Protein AF-A0A3D1XRJ5-F1 (afdb_monomer_lite)

Structure (mmCIF, N/CA/C/O backbone):
data_AF-A0A3D1XRJ5-F1
#
_entry.id   AF-A0A3D1XRJ5-F1
#
loop_
_atom_site.group_PDB
_atom_site.id
_atom_site.type_symbol
_atom_site.label_atom_id
_atom_site.label_alt_id
_atom_site.label_comp_id
_atom_site.label_asym_id
_atom_site.label_entity_id
_atom_site.label_seq_id
_atom_site.pdbx_PDB_ins_code
_atom_site.Cartn_x
_atom_site.Cartn_y
_atom_site.Cartn_z
_atom_site.occupancy
_atom_site.B_iso_or_equiv
_atom_site.auth_seq_id
_atom_site.auth_comp_id
_atom_site.auth_asym_id
_atom_site.auth_atom_id
_atom_site.pdbx_PDB_model_num
ATOM 1 N N . ILE A 1 1 ? -12.625 5.745 -1.691 1.00 48.50 1 ILE A N 1
ATOM 2 C CA . ILE A 1 1 ? -13.135 6.418 -2.907 1.00 48.50 1 ILE A CA 1
ATOM 3 C C . ILE A 1 1 ? -14.485 7.120 -2.693 1.00 48.50 1 ILE A C 1
ATOM 5 O O . ILE A 1 1 ? -14.720 8.085 -3.391 1.00 48.50 1 ILE A O 1
ATOM 9 N N . PHE A 1 2 ? -15.316 6.745 -1.701 1.00 56.88 2 PHE A N 1
ATOM 10 C CA . PHE A 1 2 ? -16.612 7.420 -1.436 1.00 56.88 2 PHE A CA 1
ATOM 11 C C . PHE A 1 2 ? -16.742 8.108 -0.059 1.00 56.88 2 PHE A C 1
ATOM 13 O O . PHE A 1 2 ? -17.787 8.660 0.258 1.00 56.88 2 PHE A O 1
ATOM 20 N N . GLY A 1 3 ? -15.708 8.070 0.791 1.00 59.66 3 GLY A N 1
ATOM 21 C CA . GLY A 1 3 ? -15.793 8.588 2.167 1.00 59.66 3 GLY A CA 1
ATOM 22 C C . GLY A 1 3 ? -15.942 10.111 2.266 1.00 59.66 3 GLY A C 1
ATOM 23 O O . GLY A 1 3 ? -16.559 10.592 3.207 1.00 59.66 3 GLY A O 1
ATOM 24 N N . GLU A 1 4 ? -15.413 10.854 1.291 1.00 63.31 4 GLU A N 1
ATOM 25 C CA . GLU A 1 4 ? -15.450 12.326 1.256 1.00 63.31 4 GLU A CA 1
ATOM 26 C C . GLU A 1 4 ? -16.824 12.884 0.852 1.00 63.31 4 GLU A C 1
ATOM 28 O O . GLU A 1 4 ? -17.117 14.041 1.126 1.00 63.31 4 GLU A O 1
ATOM 33 N N . SER A 1 5 ? -17.689 12.062 0.247 1.00 74.94 5 SER A N 1
ATOM 34 C CA . SER A 1 5 ? -19.046 12.458 -0.160 1.00 74.94 5 SER A CA 1
ATOM 35 C C . SER A 1 5 ? -20.052 12.467 0.997 1.00 74.94 5 SER A C 1
ATOM 37 O O . SER A 1 5 ? -21.174 12.938 0.834 1.00 74.94 5 SER A O 1
ATOM 39 N N . PHE A 1 6 ? -19.675 11.941 2.163 1.00 72.00 6 PHE A N 1
ATOM 40 C CA . PHE A 1 6 ? -20.502 11.959 3.363 1.00 72.00 6 PHE A CA 1
ATOM 41 C C . PHE A 1 6 ? -20.162 13.174 4.227 1.00 72.00 6 PHE A C 1
ATOM 43 O O . PHE A 1 6 ? -18.995 13.413 4.536 1.00 72.00 6 PHE A O 1
ATOM 50 N N . PHE A 1 7 ? -21.185 13.898 4.685 1.00 69.94 7 PHE A N 1
ATOM 51 C CA . PHE A 1 7 ? -21.024 14.993 5.636 1.00 69.94 7 PHE A CA 1
ATOM 52 C C . PHE A 1 7 ? -21.817 14.717 6.921 1.00 69.94 7 PHE A C 1
ATOM 54 O O . PHE A 1 7 ? -23.045 14.614 6.861 1.00 69.94 7 PHE A O 1
ATOM 61 N N . PRO A 1 8 ? -21.161 14.622 8.090 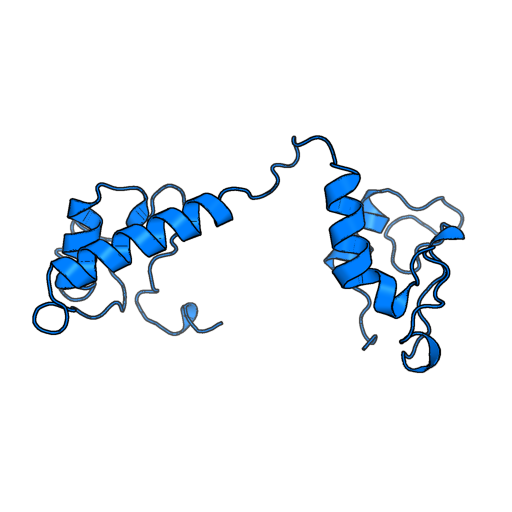1.00 75.25 8 PRO A N 1
ATOM 62 C CA . PRO A 1 8 ? -19.709 14.571 8.297 1.00 75.25 8 PRO A CA 1
ATOM 63 C C . PRO A 1 8 ? -19.091 13.229 7.861 1.00 75.25 8 PRO A C 1
ATOM 65 O O . PRO A 1 8 ? -19.763 12.196 7.837 1.00 75.25 8 PRO A O 1
ATOM 68 N N . ALA A 1 9 ? -17.802 13.241 7.513 1.00 76.38 9 ALA A N 1
ATOM 69 C CA . ALA A 1 9 ? -17.120 12.077 6.951 1.00 76.38 9 ALA A CA 1
ATOM 70 C C . ALA A 1 9 ? -17.117 10.862 7.910 1.00 76.38 9 ALA A C 1
ATOM 72 O O . ALA A 1 9 ? -17.162 11.023 9.135 1.00 76.38 9 ALA A O 1
ATOM 73 N N . PRO A 1 10 ? -17.035 9.622 7.392 1.00 80.19 10 PRO A N 1
ATOM 74 C CA . PRO A 1 10 ? -16.902 8.433 8.221 1.00 80.19 10 PRO A CA 1
ATOM 75 C C . PRO A 1 10 ? -15.584 8.446 9.003 1.00 80.19 10 PRO A C 1
ATOM 77 O O . PRO A 1 10 ? -14.577 9.005 8.565 1.00 80.19 10 PRO A O 1
ATOM 80 N N . ALA A 1 11 ? -15.569 7.776 10.155 1.00 78.31 11 ALA A N 1
ATOM 81 C CA . ALA A 1 11 ? -14.372 7.684 10.981 1.00 78.31 11 ALA A CA 1
ATOM 82 C C . ALA A 1 11 ? -13.228 6.959 10.248 1.00 78.31 11 ALA A C 1
ATOM 84 O O . ALA A 1 11 ? -13.410 5.886 9.673 1.00 78.31 11 ALA A O 1
ATOM 85 N N . ASN A 1 12 ? -12.018 7.518 10.326 1.00 79.44 12 ASN A N 1
ATOM 86 C CA . ASN A 1 12 ? -10.818 6.874 9.805 1.00 79.44 12 ASN A CA 1
ATOM 87 C C . ASN A 1 12 ? -10.181 5.979 10.879 1.00 79.44 12 ASN A C 1
ATOM 89 O O . ASN A 1 12 ? -9.585 6.470 11.838 1.00 79.44 12 ASN A O 1
ATOM 93 N N . PHE A 1 13 ? -10.289 4.659 10.723 1.00 78.12 13 PHE A N 1
ATOM 94 C CA . PHE A 1 13 ? -9.810 3.673 11.701 1.00 78.12 13 PHE A CA 1
ATOM 95 C C . PHE A 1 13 ? -8.288 3.479 11.755 1.00 78.12 13 PHE A C 1
ATOM 97 O O . PHE A 1 13 ? -7.790 2.824 12.668 1.00 78.12 13 PHE A O 1
ATOM 104 N N . THR A 1 14 ? -7.526 4.052 10.818 1.00 74.44 14 THR A N 1
ATOM 105 C CA . THR A 1 14 ? -6.056 3.958 10.835 1.00 74.44 14 THR A CA 1
ATOM 106 C C . THR A 1 14 ? -5.397 5.064 11.661 1.00 74.44 14 THR A C 1
ATOM 108 O O . THR A 1 14 ? -4.221 4.955 12.010 1.00 74.44 14 THR A O 1
ATOM 111 N N . GLN A 1 15 ? -6.137 6.117 12.018 1.00 71.62 15 GLN A N 1
ATOM 112 C CA . GLN A 1 15 ? -5.620 7.211 12.838 1.00 71.62 15 GLN A CA 1
ATOM 113 C C . GLN A 1 15 ? -5.451 6.791 14.307 1.00 71.62 15 GLN A C 1
ATOM 115 O O . GLN A 1 15 ? -6.286 6.080 14.867 1.00 71.62 15 GLN A O 1
ATOM 120 N N . LYS A 1 16 ? -4.387 7.283 14.962 1.00 66.62 16 LYS A N 1
ATOM 121 C CA . LYS A 1 16 ? -4.038 6.940 16.359 1.00 66.62 16 LYS A CA 1
ATOM 122 C C . LYS A 1 16 ? -5.140 7.242 17.382 1.00 66.62 16 LYS A C 1
ATOM 124 O O . LYS A 1 16 ? -5.172 6.572 18.404 1.00 66.62 16 LYS A O 1
ATOM 129 N N . ASN A 1 17 ? -6.015 8.209 17.097 1.00 67.62 17 ASN A N 1
ATOM 130 C CA . ASN A 1 17 ? -7.086 8.663 17.993 1.00 67.62 17 ASN A CA 1
ATOM 131 C C . ASN A 1 17 ? -8.491 8.226 17.542 1.00 67.62 17 ASN A C 1
ATOM 133 O O . ASN A 1 17 ? -9.476 8.806 17.989 1.00 67.62 17 ASN A O 1
ATOM 137 N N . SER A 1 18 ? -8.596 7.252 16.637 1.00 74.50 18 SER A N 1
ATOM 138 C CA . SER A 1 18 ? -9.880 6.804 16.091 1.00 74.50 18 SER A CA 1
ATOM 139 C C . SER A 1 18 ? -10.788 6.117 17.126 1.00 74.50 18 SER A C 1
ATOM 141 O O . SER A 1 18 ? -10.341 5.714 18.194 1.00 74.50 18 SER A O 1
ATOM 143 N N . VAL A 1 19 ? -12.070 5.911 16.804 1.00 71.56 19 VAL A N 1
ATOM 144 C CA . VAL A 1 19 ? -13.044 5.213 17.678 1.00 71.56 19 VAL A CA 1
ATOM 145 C C . VAL A 1 1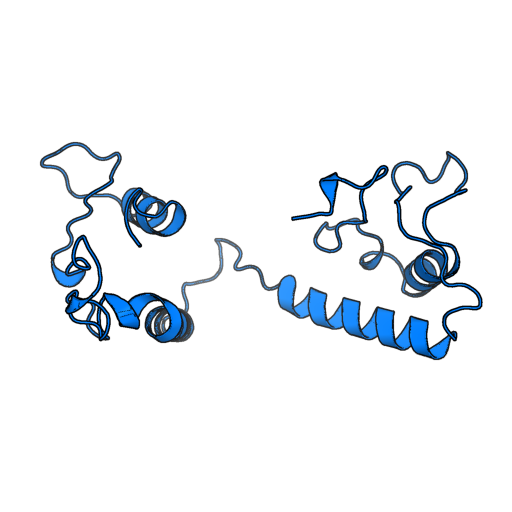9 ? -12.536 3.848 18.162 1.00 71.56 19 VAL A C 1
ATOM 147 O O . VAL A 1 19 ? -12.663 3.518 19.336 1.00 71.56 19 VAL A O 1
ATOM 150 N N . VAL A 1 20 ? -11.863 3.114 17.280 1.00 73.94 20 VAL A N 1
ATOM 151 C CA . VAL A 1 20 ? -11.244 1.802 17.535 1.00 73.94 20 VAL A CA 1
ATOM 152 C C . VAL A 1 20 ? -10.004 1.856 18.435 1.00 73.94 20 VAL A C 1
ATOM 154 O O . VAL A 1 20 ? -9.526 0.821 18.882 1.00 73.94 20 VAL A O 1
ATOM 157 N N . SER A 1 21 ? -9.446 3.044 18.693 1.00 71.50 21 SER A N 1
ATOM 158 C CA . SER A 1 21 ? -8.342 3.241 19.640 1.00 71.50 21 SER A CA 1
ATOM 159 C C . SER A 1 21 ? -8.828 3.602 21.049 1.00 71.50 21 SER A C 1
ATOM 161 O O . SER A 1 21 ? -8.008 3.878 21.924 1.00 71.50 21 SER A O 1
ATOM 163 N N . LYS A 1 22 ? -10.149 3.674 21.257 1.00 78.88 22 LYS A N 1
ATOM 164 C CA . LYS A 1 22 ? -10.790 3.858 22.565 1.00 78.88 22 LYS A CA 1
ATOM 165 C C . LYS A 1 22 ? -11.114 2.490 23.175 1.00 78.88 22 LYS A C 1
ATOM 167 O O . LYS A 1 22 ? -10.567 1.469 22.770 1.00 78.88 22 LYS A O 1
ATOM 172 N N . THR A 1 23 ? -11.995 2.459 24.170 1.00 83.38 23 THR A N 1
ATOM 173 C CA . THR A 1 23 ? -12.436 1.203 24.779 1.00 83.38 23 THR A CA 1
ATOM 174 C C . THR A 1 23 ? -13.393 0.438 23.852 1.00 83.38 23 THR A C 1
ATOM 176 O O . THR A 1 23 ? -14.114 1.055 23.056 1.00 83.38 23 THR A O 1
ATOM 179 N N . PRO A 1 24 ? -13.470 -0.900 23.970 1.00 84.00 24 PRO A N 1
ATOM 180 C CA . PRO A 1 24 ? -14.443 -1.696 23.222 1.00 84.00 24 PRO A CA 1
ATOM 181 C C . PRO A 1 24 ? -15.892 -1.251 23.487 1.00 84.00 24 PRO A C 1
ATOM 183 O O . PRO A 1 24 ? -16.681 -1.146 22.553 1.00 84.00 24 PRO A O 1
ATOM 186 N N . ALA A 1 25 ? -16.207 -0.864 24.728 1.00 83.94 25 ALA A N 1
ATOM 187 C CA . ALA A 1 25 ? -17.510 -0.309 25.103 1.00 83.94 25 ALA A CA 1
ATOM 188 C C . ALA A 1 25 ? -17.844 0.998 24.362 1.00 83.94 25 ALA A C 1
ATOM 190 O O . ALA A 1 25 ? -18.980 1.203 23.940 1.00 83.94 25 ALA A O 1
ATOM 191 N N . TYR A 1 26 ? -16.854 1.871 24.140 1.00 84.56 26 TYR A N 1
ATOM 192 C CA . TYR A 1 26 ? -17.062 3.076 23.339 1.00 84.56 26 TYR A CA 1
ATOM 193 C C . TYR A 1 26 ? -17.355 2.726 21.876 1.00 84.56 26 TYR A C 1
ATOM 195 O O . TYR A 1 26 ? -18.272 3.289 21.286 1.00 84.56 26 TYR A O 1
ATOM 203 N N . SER A 1 27 ? -16.629 1.765 21.298 1.00 87.62 27 SER A N 1
ATOM 204 C CA . SER A 1 27 ? -16.881 1.303 19.924 1.00 87.62 27 SER A CA 1
ATOM 205 C C . SER A 1 27 ? -18.277 0.693 19.772 1.00 87.62 27 SER A C 1
ATOM 207 O O . SER A 1 27 ? -18.980 1.015 18.817 1.00 87.62 27 SER A O 1
ATOM 209 N N . PHE A 1 28 ? -18.702 -0.110 20.749 1.00 90.38 28 PHE A N 1
ATOM 210 C CA . PHE A 1 28 ? -20.053 -0.663 20.833 1.00 90.38 28 PHE A CA 1
ATOM 211 C C . PHE A 1 28 ? -21.109 0.440 20.842 1.00 90.38 28 PHE A C 1
ATOM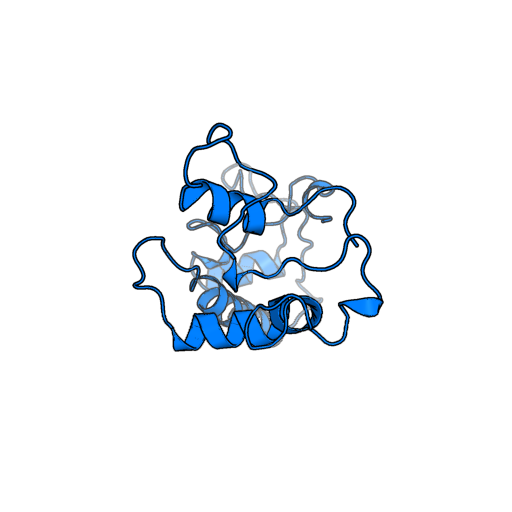 213 O O . PHE A 1 28 ? -21.975 0.476 19.970 1.00 90.38 28 PHE A O 1
ATOM 220 N N . TRP A 1 29 ? -20.972 1.405 21.755 1.00 87.56 29 TRP A N 1
ATOM 221 C CA . TRP A 1 29 ? -21.879 2.546 21.841 1.00 87.56 29 TRP A CA 1
ATOM 222 C C . TRP A 1 29 ? -21.946 3.350 20.531 1.00 87.56 29 TRP A C 1
ATOM 224 O O . TRP A 1 29 ? -23.028 3.754 20.101 1.00 87.56 29 TRP A O 1
ATOM 234 N N . ARG A 1 30 ? -20.806 3.551 19.852 1.00 86.31 30 ARG A N 1
ATOM 235 C CA . ARG A 1 30 ? -20.770 4.238 18.550 1.00 86.31 30 ARG A CA 1
ATOM 236 C C . ARG A 1 30 ? -21.504 3.466 17.457 1.00 86.31 30 ARG A C 1
ATOM 238 O O . ARG A 1 30 ? -22.149 4.106 16.633 1.00 86.31 30 ARG A O 1
ATOM 245 N N . ILE A 1 31 ? -21.426 2.135 17.440 1.00 89.81 31 ILE A N 1
ATOM 246 C CA . ILE A 1 31 ? -22.129 1.312 16.447 1.00 89.81 31 ILE A CA 1
ATOM 247 C C . ILE A 1 31 ? -23.640 1.381 16.667 1.00 89.81 31 ILE A C 1
ATOM 249 O O . ILE A 1 31 ? -24.378 1.674 15.731 1.00 89.81 31 ILE A O 1
ATOM 253 N N . ILE A 1 32 ? -24.107 1.194 17.900 1.00 90.25 32 ILE A N 1
ATOM 254 C CA . ILE A 1 32 ? -25.549 1.174 18.169 1.00 90.25 32 ILE A CA 1
ATOM 255 C C . ILE A 1 32 ? -26.186 2.559 17.981 1.00 90.25 32 ILE A C 1
ATOM 257 O O . ILE A 1 32 ? -27.244 2.655 17.368 1.00 90.25 32 ILE A O 1
ATOM 261 N N . LYS A 1 33 ? -25.536 3.646 18.427 1.00 87.19 33 LYS A N 1
ATOM 262 C CA . LYS A 1 33 ? -26.115 5.002 18.360 1.00 87.19 33 LYS A CA 1
ATOM 263 C C . LYS A 1 33 ? -25.816 5.753 17.062 1.00 87.19 33 LYS A C 1
ATOM 265 O O . LYS A 1 33 ? -26.496 6.732 16.770 1.00 87.19 33 LYS A O 1
ATOM 270 N N . GLY A 1 34 ? -24.825 5.327 16.280 1.00 86.56 34 GLY A N 1
ATOM 271 C CA . GLY A 1 34 ? -24.411 6.045 15.074 1.00 86.56 34 GLY A CA 1
ATOM 272 C C . GLY A 1 34 ? -23.842 7.440 15.366 1.00 86.56 34 GLY A C 1
ATOM 273 O O . GLY A 1 34 ? -23.475 7.771 16.494 1.00 86.56 34 GLY A O 1
ATOM 274 N N . GLY A 1 35 ? -23.707 8.274 14.334 1.00 76.00 35 GLY A N 1
ATOM 275 C CA . GLY A 1 35 ? -23.074 9.596 14.404 1.00 76.00 35 GLY A CA 1
ATOM 276 C C . GLY A 1 35 ? -24.015 10.802 14.423 1.00 76.00 35 GLY A C 1
ATOM 277 O O . GLY A 1 35 ? -23.556 11.897 14.746 1.00 76.00 35 GLY A O 1
ATOM 278 N N . LYS A 1 36 ? -25.307 10.630 14.115 1.00 68.00 36 LYS A N 1
ATOM 279 C CA . LYS A 1 36 ? -26.301 11.716 14.087 1.00 68.00 36 LYS A CA 1
ATOM 280 C C . LYS A 1 36 ? -26.883 11.953 15.489 1.00 68.00 36 LYS A C 1
ATOM 282 O O . LYS A 1 36 ? -27.350 11.013 16.117 1.00 68.00 36 LYS A O 1
ATOM 287 N N . GLY A 1 37 ? -26.890 13.206 15.957 1.00 62.25 37 GLY A N 1
ATOM 288 C CA . GLY A 1 37 ? -27.525 13.591 17.231 1.00 62.25 37 GLY A CA 1
ATOM 289 C C . GLY A 1 37 ? -26.630 13.520 18.474 1.00 62.25 37 GLY A C 1
ATOM 290 O O . GLY A 1 37 ? -27.139 13.557 19.592 1.00 62.25 37 GLY A O 1
ATOM 291 N N . LEU A 1 38 ? -25.306 13.430 18.313 1.00 62.72 38 LEU A N 1
ATOM 292 C CA . LEU A 1 38 ? -24.399 13.561 19.453 1.00 62.72 38 LEU A CA 1
ATOM 293 C C . LEU A 1 38 ? -24.373 15.003 19.986 1.00 62.72 38 LEU A C 1
ATOM 295 O O . LEU A 1 38 ? -24.339 15.939 19.185 1.00 62.72 38 LEU A O 1
ATOM 299 N N . PRO A 1 39 ? -24.312 15.195 21.318 1.00 64.81 39 PRO A N 1
ATOM 300 C CA . PRO A 1 39 ? -24.071 16.506 21.910 1.00 64.81 39 PRO A CA 1
ATOM 301 C C . PRO A 1 39 ? -22.807 17.171 21.350 1.00 64.81 39 PRO A C 1
ATOM 303 O O . PRO A 1 39 ? -21.792 16.502 21.162 1.00 64.81 39 PRO A O 1
ATOM 306 N N . GLU A 1 40 ? -22.841 18.492 21.167 1.00 66.06 40 GLU A N 1
ATOM 307 C CA . GLU A 1 40 ? -21.751 19.288 20.575 1.00 66.06 40 GLU A CA 1
ATOM 308 C C . GLU A 1 40 ? -20.395 19.089 21.273 1.00 66.06 40 GLU A C 1
ATOM 310 O O . GLU A 1 40 ? -19.357 19.062 20.622 1.00 66.06 40 GLU A O 1
ATOM 315 N N . LYS A 1 41 ? -20.393 18.806 22.583 1.00 64.44 41 LYS A N 1
ATOM 316 C CA . LYS A 1 41 ? -19.184 18.450 23.354 1.00 64.44 41 LYS A CA 1
ATOM 317 C C . LYS A 1 41 ? -18.446 17.196 22.856 1.00 64.44 41 LYS A C 1
ATOM 319 O O . LYS A 1 41 ? -17.319 16.948 23.273 1.00 64.44 41 LYS A O 1
ATOM 324 N N . PHE A 1 42 ? -19.084 16.382 22.015 1.00 56.00 42 PHE A N 1
ATOM 325 C CA . PHE A 1 42 ? -18.484 15.221 21.357 1.00 56.00 42 PHE A CA 1
ATOM 326 C C . PHE A 1 42 ? -18.082 15.506 19.899 1.00 56.00 42 PHE A C 1
ATOM 328 O O . PHE A 1 42 ? -17.642 14.592 19.199 1.00 56.00 42 PHE A O 1
ATOM 335 N N . ALA A 1 43 ? -18.164 16.758 19.435 1.00 55.09 43 ALA A N 1
ATOM 336 C CA . ALA A 1 43 ? -17.439 17.211 18.254 1.00 55.09 43 ALA A CA 1
ATOM 337 C C . ALA A 1 43 ? -15.916 17.056 18.487 1.00 55.09 43 ALA A C 1
ATOM 339 O O . ALA A 1 43 ? -15.447 17.199 19.618 1.00 55.09 43 ALA A O 1
ATOM 340 N N . PRO A 1 44 ? -15.117 16.717 17.459 1.00 55.81 44 PRO A N 1
ATOM 341 C CA . PRO A 1 44 ? -15.465 16.634 16.039 1.00 55.81 44 PRO A CA 1
ATOM 342 C C . PRO A 1 44 ? -15.973 15.250 15.579 1.00 55.81 44 PRO A C 1
ATOM 344 O O . PRO A 1 44 ? -16.009 14.987 14.384 1.00 55.81 44 PRO A O 1
ATOM 347 N N . TRP A 1 45 ? -16.361 14.339 16.480 1.00 62.06 45 TRP A N 1
ATOM 348 C CA . TRP A 1 45 ? -16.608 12.923 16.146 1.00 62.06 45 TRP A CA 1
ATOM 349 C C . TRP A 1 45 ? -17.993 12.617 15.552 1.00 62.06 45 TRP A C 1
ATOM 351 O O . TRP A 1 45 ? -18.404 11.449 15.508 1.00 62.06 45 TRP A O 1
ATOM 361 N N . ASN A 1 46 ? -18.710 13.641 15.086 1.00 68.88 46 ASN A N 1
ATOM 362 C CA . ASN A 1 46 ? -19.913 13.447 14.286 1.00 68.88 46 ASN A CA 1
ATOM 363 C C . ASN A 1 46 ? -19.526 12.738 12.986 1.00 68.88 46 ASN A C 1
ATOM 365 O O . ASN A 1 46 ? -18.515 13.063 12.368 1.00 68.88 46 ASN A O 1
ATOM 369 N N . SER A 1 47 ? -20.326 11.762 12.566 1.00 74.12 47 SER A N 1
ATOM 370 C CA . SER A 1 47 ? -20.133 11.066 11.291 1.00 74.12 47 SER A CA 1
ATOM 371 C C . SER A 1 47 ? -21.479 10.766 10.639 1.00 74.12 47 SER A C 1
ATOM 373 O O . SER A 1 47 ? -22.507 10.715 11.315 1.00 74.12 47 SER A O 1
ATOM 375 N N . ALA A 1 48 ? -21.473 10.497 9.336 1.00 82.31 48 ALA A N 1
ATOM 376 C CA . ALA A 1 48 ? -22.633 9.982 8.609 1.00 82.31 48 ALA A CA 1
ATOM 377 C C . ALA A 1 48 ? -22.983 8.521 8.960 1.00 82.31 48 ALA A C 1
ATOM 379 O O . ALA A 1 48 ? -23.798 7.900 8.283 1.00 82.31 48 ALA A O 1
ATOM 380 N N . MET A 1 49 ? -22.354 7.944 9.989 1.00 87.25 49 MET A N 1
ATOM 381 C CA . MET A 1 49 ? -22.633 6.579 10.416 1.00 87.25 49 MET A CA 1
ATOM 382 C C . MET A 1 49 ? -24.079 6.481 10.930 1.00 87.25 49 MET A C 1
ATOM 384 O O . MET A 1 49 ? -24.431 7.218 11.856 1.00 87.25 49 MET A O 1
ATOM 388 N N . PRO A 1 50 ? -24.920 5.594 10.372 1.00 87.50 50 PRO A N 1
ATOM 389 C CA . PRO A 1 50 ? -26.266 5.381 10.887 1.00 87.50 50 PRO A CA 1
ATOM 390 C C . PRO A 1 50 ? -26.226 4.687 12.255 1.00 87.50 50 PRO A C 1
ATOM 392 O O . PRO A 1 50 ? -25.217 4.088 12.634 1.00 87.50 50 PRO A O 1
ATOM 395 N N . ALA A 1 51 ? -27.331 4.787 12.991 1.00 90.12 51 ALA A N 1
ATOM 396 C CA . ALA A 1 51 ? -27.559 3.990 14.189 1.00 90.12 51 ALA A CA 1
ATOM 397 C C . ALA A 1 51 ? -27.939 2.559 13.789 1.00 90.12 51 ALA A C 1
ATOM 399 O O . ALA A 1 51 ? -28.737 2.374 12.870 1.00 90.12 51 ALA A O 1
ATOM 400 N N . TRP A 1 52 ? -27.378 1.568 14.480 1.00 92.44 52 TRP A N 1
ATOM 401 C CA . TRP A 1 52 ? -27.668 0.144 14.263 1.00 92.44 52 TRP A CA 1
ATOM 402 C C . TRP A 1 52 ? -28.444 -0.496 15.420 1.00 92.44 52 TRP A C 1
ATOM 404 O O . TRP A 1 52 ? -28.672 -1.704 15.423 1.00 92.44 52 TRP A O 1
ATOM 414 N N . GLU A 1 53 ? -28.854 0.299 16.409 1.00 90.69 53 GLU A N 1
ATOM 415 C CA . GLU A 1 53 ? -29.750 -0.139 17.480 1.00 90.69 53 GLU A CA 1
ATOM 416 C C . GLU A 1 53 ? -31.043 -0.733 16.900 1.00 90.69 53 GLU A C 1
ATOM 418 O O . GLU A 1 53 ? -31.681 -0.138 16.033 1.00 90.69 53 GLU A O 1
ATOM 423 N N . GLY A 1 54 ? -31.399 -1.941 17.344 1.00 90.31 54 GLY A N 1
ATOM 424 C CA . GLY A 1 54 ? -32.551 -2.694 16.835 1.00 90.31 54 GLY A CA 1
ATOM 425 C C . GLY A 1 54 ? -32.329 -3.389 15.485 1.00 90.31 54 GLY A C 1
ATOM 426 O O . GLY A 1 54 ? -33.097 -4.283 15.148 1.00 90.31 54 GLY A O 1
ATOM 427 N N . ALA A 1 55 ? -31.279 -3.031 14.736 1.00 95.00 55 ALA A N 1
ATOM 428 C CA . ALA A 1 55 ? -30.895 -3.697 13.488 1.00 95.00 55 ALA A CA 1
ATOM 429 C C . ALA A 1 55 ? -29.816 -4.776 13.687 1.00 95.00 55 ALA A C 1
ATOM 431 O O . ALA A 1 55 ? -29.760 -5.726 12.913 1.00 95.00 55 ALA A O 1
ATOM 432 N N . LEU A 1 56 ? -28.965 -4.624 14.706 1.00 95.06 56 LEU A N 1
ATOM 433 C CA . LEU A 1 56 ? -27.952 -5.601 15.110 1.00 95.06 56 LEU A CA 1
ATOM 434 C C . LEU A 1 56 ? -28.165 -6.018 16.567 1.00 95.06 56 LEU A C 1
ATOM 436 O O . LEU A 1 56 ? -28.441 -5.177 17.427 1.00 95.06 56 LEU A O 1
ATOM 440 N N . SER A 1 57 ? -27.976 -7.305 16.849 1.00 96.38 57 SER A N 1
ATOM 441 C CA . SER A 1 57 ? -27.871 -7.826 18.214 1.00 96.38 57 SER A CA 1
ATOM 442 C C . SER A 1 57 ? -26.544 -7.426 18.866 1.00 96.38 57 SER A C 1
ATOM 444 O O . SER A 1 57 ? -25.549 -7.150 18.189 1.00 96.38 57 SER A O 1
ATOM 446 N N . GLU A 1 58 ? -26.490 -7.432 20.201 1.00 93.50 58 GLU A N 1
ATOM 447 C CA . GLU A 1 58 ? -25.252 -7.106 20.922 1.00 93.50 58 GLU A CA 1
ATOM 448 C C . GLU A 1 58 ? -24.095 -8.034 20.530 1.00 93.50 58 GLU A C 1
ATOM 450 O O . GLU A 1 58 ? -22.957 -7.591 20.364 1.00 93.50 58 GLU A O 1
ATOM 455 N N . GLU A 1 59 ? -24.394 -9.319 20.329 1.00 94.81 59 GLU A N 1
ATOM 456 C CA . GLU A 1 59 ? -23.416 -10.320 19.916 1.00 94.81 59 GLU A CA 1
ATOM 457 C C . GLU A 1 59 ? -22.819 -9.994 18.537 1.00 94.81 59 GLU A C 1
ATOM 459 O O . GLU A 1 59 ? -21.601 -10.062 18.350 1.00 94.81 59 GLU A O 1
ATOM 464 N N . GLU A 1 60 ? -23.647 -9.586 17.572 1.00 96.44 60 GLU A N 1
ATOM 465 C CA . GLU A 1 60 ? -23.192 -9.184 16.236 1.00 96.44 60 GLU A CA 1
ATOM 466 C C . GLU A 1 60 ? -22.325 -7.926 16.278 1.00 96.44 60 GLU A C 1
ATOM 468 O O . GLU A 1 60 ? -21.306 -7.843 15.580 1.00 96.44 60 GLU A O 1
ATOM 473 N N . VAL A 1 61 ? -22.673 -6.964 17.137 1.00 94.25 61 VAL A N 1
ATOM 474 C CA . VAL A 1 61 ? -21.859 -5.762 17.343 1.00 94.25 61 VAL A CA 1
ATOM 475 C C . VAL A 1 61 ? -20.491 -6.142 17.916 1.00 94.25 61 VAL A C 1
ATOM 477 O O . VAL A 1 61 ? -19.466 -5.692 17.397 1.00 94.25 61 VAL A O 1
ATOM 480 N N . TRP A 1 62 ? -20.434 -7.021 18.921 1.00 93.12 62 TRP A N 1
ATOM 481 C CA . TRP A 1 62 ? -19.167 -7.482 19.497 1.00 93.12 62 TRP A CA 1
ATOM 482 C C . TRP A 1 62 ? -18.303 -8.264 18.504 1.00 93.12 62 TRP A C 1
ATOM 484 O O . TRP A 1 62 ? -17.103 -7.992 18.395 1.00 93.12 62 TRP A O 1
ATOM 494 N N . LYS A 1 63 ? -18.900 -9.168 17.715 1.00 93.94 63 LYS A N 1
ATOM 495 C CA . LYS A 1 63 ? -18.203 -9.878 16.625 1.00 93.94 63 LYS A CA 1
ATOM 496 C C . LYS A 1 63 ? -17.622 -8.902 15.602 1.00 93.94 63 LYS A C 1
ATOM 498 O O . LYS A 1 63 ? -16.474 -9.053 15.179 1.00 93.94 63 LYS A O 1
ATOM 503 N N . THR A 1 64 ? -18.376 -7.862 15.256 1.00 92.31 64 THR A N 1
ATOM 504 C CA . THR A 1 64 ? -17.936 -6.818 14.322 1.00 92.31 64 THR A CA 1
ATOM 505 C C . THR A 1 64 ? -16.765 -6.009 14.886 1.00 92.31 64 THR A C 1
ATOM 507 O O . THR A 1 64 ? -15.769 -5.804 14.191 1.00 92.31 64 THR A O 1
ATOM 510 N N . ILE A 1 65 ? -16.827 -5.598 16.159 1.00 90.06 65 ILE A N 1
ATOM 511 C CA . ILE A 1 65 ? -15.727 -4.889 16.839 1.00 90.06 65 ILE A CA 1
ATOM 512 C C . ILE A 1 65 ? -14.457 -5.739 16.853 1.00 90.06 65 ILE A C 1
ATOM 514 O O . ILE A 1 65 ? -13.370 -5.225 16.571 1.00 90.06 65 ILE A O 1
ATOM 518 N N . HIS A 1 66 ? -14.588 -7.031 17.157 1.00 88.75 66 HIS A N 1
ATOM 519 C CA . HIS A 1 66 ? -13.465 -7.960 17.157 1.00 88.75 66 HIS A CA 1
ATOM 520 C C . HIS A 1 66 ? -12.834 -8.064 15.762 1.00 88.75 66 HIS A C 1
ATOM 522 O O . HIS A 1 66 ? -11.632 -7.848 15.611 1.00 88.75 66 HIS A O 1
ATOM 528 N N . TYR A 1 67 ? -13.646 -8.287 14.724 1.00 88.94 67 TYR A N 1
ATOM 529 C CA . TYR A 1 67 ? -13.174 -8.358 13.340 1.00 88.94 67 TYR A CA 1
ATOM 530 C C . TYR A 1 67 ? -12.443 -7.082 12.893 1.00 88.94 67 TYR A C 1
ATOM 532 O O . TYR A 1 67 ? -11.350 -7.154 12.321 1.00 88.94 67 TYR A O 1
ATOM 540 N N . ILE A 1 68 ? -13.011 -5.906 13.183 1.00 86.88 68 ILE A N 1
ATOM 541 C CA . ILE A 1 68 ? -12.385 -4.613 12.871 1.00 86.88 68 ILE A CA 1
ATOM 542 C C . ILE A 1 68 ? -11.042 -4.488 13.602 1.00 86.88 68 ILE A C 1
ATOM 544 O O . ILE A 1 68 ? -10.051 -4.083 12.996 1.00 86.88 68 ILE A O 1
ATOM 548 N N . SER A 1 69 ? -10.987 -4.861 14.881 1.00 83.69 69 SER A N 1
ATOM 549 C CA . SER A 1 69 ? -9.774 -4.762 15.699 1.00 83.69 69 SER A CA 1
ATOM 550 C C . SER A 1 69 ? -8.639 -5.638 15.164 1.00 83.69 69 SER A C 1
ATOM 552 O O . SER A 1 69 ? -7.523 -5.144 15.000 1.00 83.69 69 SER A O 1
ATOM 554 N N . GLU A 1 70 ? -8.920 -6.900 14.831 1.00 83.50 70 GLU A N 1
ATOM 555 C CA . GLU A 1 70 ? -7.930 -7.823 14.258 1.00 83.50 70 GLU A CA 1
ATOM 556 C C . GLU A 1 70 ? -7.450 -7.352 12.880 1.00 83.50 70 GLU A C 1
ATOM 558 O O . GLU A 1 70 ? -6.250 -7.202 12.647 1.00 83.50 70 GLU A O 1
ATOM 563 N N . THR A 1 71 ? -8.380 -6.954 12.007 1.00 81.12 71 THR A N 1
ATOM 564 C CA . THR A 1 71 ? -8.044 -6.420 10.676 1.00 81.12 71 THR A CA 1
ATOM 565 C C . THR A 1 71 ? -7.128 -5.192 10.763 1.00 81.12 71 THR A C 1
ATOM 567 O O . THR A 1 71 ? -6.261 -4.972 9.912 1.00 81.12 71 THR A O 1
ATOM 570 N N . LEU A 1 72 ? -7.302 -4.352 11.787 1.00 79.75 72 LEU A N 1
ATOM 571 C CA . LEU A 1 72 ? -6.472 -3.166 11.990 1.00 79.75 72 LEU A CA 1
ATOM 572 C C . LEU A 1 72 ? -5.116 -3.470 12.624 1.00 79.75 72 LEU A C 1
ATOM 574 O O . LEU A 1 72 ? -4.167 -2.740 12.336 1.00 79.75 72 LEU A O 1
ATOM 578 N N . LYS A 1 73 ? -4.989 -4.515 13.450 1.00 73.00 73 LYS A N 1
ATOM 579 C CA . LYS A 1 73 ? -3.679 -4.991 13.926 1.00 73.00 73 LYS A CA 1
ATOM 580 C C . LYS A 1 73 ? -2.805 -5.404 12.744 1.00 73.00 73 LYS A C 1
ATOM 582 O O . LYS A 1 73 ? -1.656 -4.971 12.666 1.00 73.00 73 LYS A O 1
ATOM 587 N N . ASP A 1 74 ? -3.385 -6.109 11.778 1.00 64.69 74 ASP A N 1
ATOM 588 C CA . ASP A 1 74 ? -2.691 -6.501 10.551 1.00 64.69 74 ASP A CA 1
ATOM 589 C C . ASP A 1 74 ? -2.319 -5.290 9.686 1.00 64.69 74 ASP A C 1
ATOM 591 O O . ASP A 1 74 ? -1.207 -5.204 9.167 1.00 64.69 74 ASP A O 1
ATOM 595 N N . ARG A 1 75 ? -3.207 -4.289 9.580 1.00 63.66 75 ARG A N 1
ATOM 596 C CA . ARG A 1 75 ? -2.928 -3.048 8.830 1.00 63.66 75 ARG A CA 1
ATOM 597 C C . ARG A 1 75 ? -1.927 -2.116 9.513 1.00 63.66 75 ARG A C 1
ATOM 599 O O . ARG A 1 75 ? -1.224 -1.393 8.813 1.00 63.66 75 ARG A O 1
ATOM 606 N N . LYS A 1 76 ? -1.844 -2.104 10.851 1.00 55.12 76 LYS A N 1
ATOM 607 C CA . LYS A 1 76 ? -0.842 -1.326 11.607 1.00 55.12 76 LYS A CA 1
ATOM 608 C C . LYS A 1 76 ? 0.584 -1.828 11.385 1.00 55.12 76 LYS A C 1
ATOM 610 O O . LYS A 1 76 ? 1.515 -1.082 11.680 1.00 55.12 76 LYS A O 1
ATOM 615 N N . GLN A 1 77 ? 0.776 -3.007 10.789 1.00 52.97 77 GLN A N 1
ATOM 616 C CA . GLN A 1 77 ? 2.067 -3.444 10.249 1.00 52.97 77 GLN A CA 1
ATOM 617 C C . GLN A 1 77 ? 2.433 -2.694 8.951 1.00 52.97 77 GLN A C 1
ATOM 619 O O . GLN A 1 77 ? 2.870 -3.286 7.964 1.00 52.97 77 GLN A O 1
ATOM 624 N N . VAL A 1 78 ? 2.264 -1.370 8.933 1.00 48.66 78 VAL A N 1
ATOM 625 C CA . VAL A 1 78 ? 2.876 -0.527 7.906 1.00 48.66 78 VAL A CA 1
ATOM 626 C C . VAL A 1 78 ? 4.389 -0.610 8.119 1.00 48.66 78 VAL A C 1
ATOM 628 O O . VAL A 1 78 ? 4.833 -0.422 9.255 1.00 48.66 78 VAL A O 1
ATOM 631 N N . PRO A 1 79 ? 5.203 -0.879 7.082 1.00 48.78 79 PRO A N 1
ATOM 632 C CA . PRO A 1 79 ? 6.648 -0.851 7.227 1.00 48.78 79 PRO A CA 1
ATOM 633 C C . PRO A 1 79 ? 7.057 0.572 7.606 1.00 48.78 79 PRO A C 1
ATOM 635 O O . PRO A 1 79 ? 7.013 1.493 6.790 1.00 48.78 79 PRO A O 1
ATOM 638 N N . THR A 1 80 ? 7.428 0.783 8.862 1.00 43.59 80 THR A N 1
ATOM 639 C CA . THR A 1 80 ? 8.153 1.982 9.263 1.00 43.59 80 THR A CA 1
ATOM 640 C C . THR A 1 80 ? 9.471 2.000 8.490 1.00 43.59 80 THR A C 1
ATOM 642 O O . THR A 1 80 ? 10.104 0.958 8.320 1.00 43.59 80 THR A O 1
ATOM 645 N N . LYS A 1 81 ? 9.920 3.182 8.048 1.00 51.59 81 LYS A N 1
ATOM 646 C CA . LYS A 1 81 ? 11.179 3.395 7.296 1.00 51.59 81 LYS A CA 1
ATOM 647 C C . LYS A 1 81 ? 12.434 2.822 7.999 1.00 51.59 81 LYS A C 1
ATOM 649 O O . LYS A 1 81 ? 13.497 2.756 7.400 1.00 51.59 81 LYS A O 1
ATOM 654 N N . THR A 1 82 ? 12.302 2.416 9.263 1.00 49.31 82 THR A N 1
ATOM 655 C CA . THR A 1 82 ? 13.311 1.798 10.133 1.00 49.31 82 THR A CA 1
ATOM 656 C C . THR A 1 82 ? 13.331 0.263 10.128 1.00 49.31 82 THR A C 1
ATOM 658 O O . THR A 1 82 ? 14.210 -0.322 10.759 1.00 49.31 82 THR A O 1
ATOM 661 N N . GLN A 1 83 ? 12.416 -0.425 9.438 1.00 58.19 83 GLN A N 1
ATOM 662 C CA . GLN A 1 83 ? 12.506 -1.882 9.293 1.00 58.19 83 GLN A CA 1
ATOM 663 C C . GLN A 1 83 ? 13.611 -2.245 8.295 1.00 58.19 83 GLN A C 1
ATOM 665 O O . GLN A 1 83 ? 13.603 -1.784 7.153 1.00 58.19 83 GLN A O 1
ATOM 670 N N . LYS A 1 84 ? 14.557 -3.100 8.713 1.00 66.31 84 LYS A N 1
ATOM 671 C CA . LYS A 1 84 ? 15.567 -3.660 7.804 1.00 66.31 84 LYS A CA 1
ATOM 672 C C . LYS A 1 84 ? 14.854 -4.328 6.614 1.00 66.31 84 LYS A C 1
ATOM 674 O O . LYS A 1 84 ? 13.956 -5.142 6.849 1.00 66.31 84 LYS A O 1
ATOM 679 N N . PRO A 1 85 ? 15.231 -4.022 5.358 1.00 73.69 85 PRO A N 1
ATOM 680 C CA . PRO A 1 85 ? 14.612 -4.635 4.189 1.00 73.69 85 PRO A CA 1
ATOM 681 C C . PRO A 1 85 ? 14.675 -6.166 4.270 1.00 73.69 85 PRO A C 1
ATOM 683 O O . PRO A 1 85 ? 15.750 -6.750 4.384 1.00 73.69 85 PRO A O 1
ATOM 686 N N . SER A 1 86 ? 13.521 -6.836 4.218 1.00 85.69 86 SER A N 1
ATOM 687 C CA . SER A 1 86 ? 13.456 -8.301 4.206 1.00 85.69 86 SER A CA 1
ATOM 688 C C . SER A 1 86 ? 13.561 -8.817 2.776 1.00 85.69 86 SER A C 1
ATOM 690 O O . SER A 1 86 ? 12.630 -8.653 1.984 1.00 85.69 86 SER A O 1
ATOM 692 N N . LEU A 1 87 ? 14.664 -9.499 2.452 1.00 86.94 87 LEU A N 1
ATOM 693 C CA . LEU A 1 87 ? 14.875 -10.097 1.128 1.00 86.94 87 LEU A CA 1
ATOM 694 C C . LEU A 1 87 ? 13.754 -11.084 0.764 1.00 86.94 87 LEU A C 1
ATOM 696 O O . LEU A 1 87 ? 13.241 -11.068 -0.355 1.00 86.94 87 LEU A O 1
ATOM 700 N N . LYS A 1 88 ? 13.313 -11.902 1.732 1.00 89.12 88 LYS A N 1
ATOM 701 C CA . LYS A 1 88 ? 12.206 -12.855 1.549 1.00 89.12 88 LYS A CA 1
ATOM 702 C C . LYS A 1 88 ? 10.913 -12.132 1.172 1.00 89.12 88 LYS A C 1
ATOM 704 O O . LYS A 1 88 ? 10.233 -12.545 0.232 1.00 89.12 88 LYS A O 1
ATOM 709 N N . ARG A 1 89 ? 10.584 -11.040 1.873 1.00 87.25 89 ARG A N 1
ATOM 710 C CA . ARG A 1 89 ? 9.378 -10.253 1.586 1.00 87.25 89 ARG A CA 1
ATOM 711 C C . ARG A 1 89 ? 9.486 -9.531 0.244 1.00 87.25 89 ARG A C 1
ATOM 713 O O . ARG A 1 89 ? 8.528 -9.568 -0.524 1.00 87.25 89 ARG A O 1
ATOM 720 N N . GLY A 1 90 ? 10.644 -8.942 -0.054 1.00 90.31 90 GLY A N 1
ATOM 721 C CA . GLY A 1 90 ? 10.930 -8.292 -1.333 1.00 90.31 90 GLY A CA 1
ATOM 722 C C . GLY A 1 90 ? 10.746 -9.245 -2.512 1.00 90.31 90 GLY A C 1
ATOM 723 O O . GLY A 1 90 ? 10.004 -8.929 -3.438 1.00 90.31 90 GLY A O 1
ATOM 724 N N . LYS A 1 91 ? 11.301 -10.463 -2.427 1.00 92.69 91 LYS A N 1
ATOM 725 C CA . LYS A 1 91 ? 11.120 -11.510 -3.446 1.00 92.69 91 LYS A CA 1
ATOM 726 C C . LYS A 1 91 ? 9.644 -11.846 -3.672 1.00 92.69 91 LYS A C 1
ATOM 728 O O . LYS A 1 91 ? 9.201 -11.920 -4.812 1.00 92.69 91 LYS A O 1
ATOM 733 N N . GLN A 1 92 ? 8.864 -12.019 -2.603 1.00 92.50 92 GLN A N 1
ATOM 734 C CA . GLN A 1 92 ? 7.431 -12.314 -2.724 1.00 92.50 92 GLN A CA 1
ATOM 735 C C . GLN A 1 92 ? 6.649 -11.188 -3.407 1.00 92.50 92 GLN A C 1
ATOM 737 O O . GLN A 1 92 ? 5.733 -11.465 -4.176 1.00 92.50 92 GLN A O 1
ATOM 742 N N . ILE A 1 93 ? 6.974 -9.928 -3.105 1.00 93.38 93 ILE A N 1
ATOM 743 C CA . ILE A 1 93 ? 6.340 -8.774 -3.755 1.00 93.38 93 ILE A CA 1
ATOM 744 C C . ILE A 1 93 ? 6.721 -8.750 -5.234 1.00 93.38 93 ILE A C 1
ATOM 746 O O . ILE A 1 93 ? 5.834 -8.657 -6.078 1.00 93.38 93 ILE A O 1
ATOM 750 N N . TYR A 1 94 ? 8.010 -8.908 -5.538 1.00 94.44 94 TYR A N 1
ATOM 751 C CA . TYR A 1 94 ? 8.526 -8.892 -6.901 1.00 94.44 94 TYR A CA 1
ATOM 752 C C . TYR A 1 94 ? 7.860 -9.947 -7.787 1.00 94.44 94 TYR A C 1
ATOM 754 O O . TYR A 1 94 ? 7.310 -9.612 -8.833 1.00 94.44 94 TYR A O 1
ATOM 762 N N . VAL A 1 95 ? 7.815 -11.204 -7.336 1.00 94.00 95 VAL A N 1
ATOM 763 C CA . VAL A 1 95 ? 7.174 -12.297 -8.086 1.00 94.00 95 VAL A CA 1
ATOM 764 C C . VAL A 1 95 ? 5.688 -12.011 -8.321 1.00 94.00 95 VAL A C 1
ATOM 766 O O . VAL A 1 95 ? 5.184 -12.204 -9.420 1.00 94.00 95 VAL A O 1
ATOM 769 N N . LYS A 1 96 ? 4.976 -11.499 -7.309 1.00 93.69 96 LYS A N 1
ATOM 770 C CA . LYS A 1 96 ? 3.527 -11.262 -7.405 1.00 93.69 96 LYS A CA 1
ATOM 771 C C . LYS A 1 96 ? 3.137 -10.032 -8.224 1.00 93.69 96 LYS A C 1
ATOM 773 O O . LYS A 1 96 ? 1.991 -9.959 -8.657 1.00 93.69 96 LYS A O 1
ATOM 778 N N . LYS A 1 97 ? 4.008 -9.025 -8.328 1.00 92.81 97 LYS A N 1
ATOM 779 C CA . LYS A 1 97 ? 3.639 -7.695 -8.848 1.00 92.81 97 LYS A CA 1
ATOM 780 C C . LYS A 1 97 ? 4.501 -7.209 -10.008 1.00 92.81 97 LYS A C 1
ATOM 782 O O . LYS A 1 97 ? 4.039 -6.369 -10.764 1.00 92.81 97 LYS A O 1
ATOM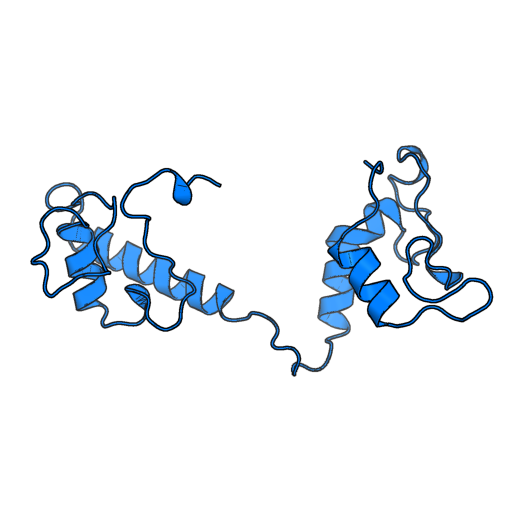 787 N N . CYS A 1 98 ? 5.728 -7.701 -10.140 1.00 93.06 98 CYS A N 1
ATOM 788 C CA . CYS A 1 98 ? 6.722 -7.154 -11.065 1.00 93.06 98 CYS A CA 1
ATOM 789 C C . CYS A 1 98 ? 7.143 -8.173 -12.130 1.00 93.06 98 CYS A C 1
ATOM 791 O O . CYS A 1 98 ? 7.309 -7.810 -13.293 1.00 93.06 98 CYS A O 1
ATOM 793 N N . ALA A 1 99 ? 7.297 -9.445 -11.745 1.00 95.75 99 ALA A N 1
ATOM 794 C CA . ALA A 1 99 ? 7.817 -10.499 -12.617 1.00 95.75 99 ALA A CA 1
ATOM 795 C C . ALA A 1 99 ? 6.920 -10.785 -13.832 1.00 95.75 99 ALA A C 1
ATOM 797 O O . ALA A 1 99 ? 7.416 -11.225 -14.863 1.00 95.75 99 ALA A O 1
ATOM 798 N N . PHE A 1 100 ? 5.623 -10.473 -13.759 1.00 93.75 100 PHE A N 1
ATOM 799 C CA . PHE A 1 100 ? 4.717 -10.659 -14.894 1.00 93.75 100 PHE A CA 1
ATOM 800 C C . PHE A 1 100 ? 5.128 -9.839 -16.130 1.00 93.75 100 PHE A C 1
ATOM 802 O O . PHE A 1 100 ? 4.970 -10.307 -17.256 1.00 93.75 100 PHE A O 1
ATOM 809 N N . CYS A 1 101 ? 5.702 -8.649 -15.926 1.00 92.81 101 CYS A N 1
ATOM 810 C CA . CYS A 1 101 ? 6.229 -7.796 -16.997 1.00 92.81 101 CYS A CA 1
ATOM 811 C C . CYS A 1 101 ? 7.754 -7.914 -17.108 1.00 92.81 101 CYS A C 1
ATOM 813 O O . CYS A 1 101 ? 8.305 -8.030 -18.197 1.00 92.81 101 CYS A O 1
ATOM 815 N N . HIS A 1 102 ? 8.461 -7.902 -15.977 1.00 94.00 102 HIS A N 1
ATOM 816 C CA . HIS A 1 102 ? 9.924 -7.839 -15.967 1.00 94.00 102 HIS A CA 1
ATOM 817 C C . HIS A 1 102 ? 10.630 -9.204 -16.003 1.00 94.00 102 HIS A C 1
ATOM 819 O O . HIS A 1 102 ? 11.847 -9.225 -16.186 1.00 94.00 102 HIS A O 1
ATOM 825 N N . GLY A 1 103 ? 9.908 -10.313 -15.833 1.00 94.62 103 GLY A N 1
ATOM 826 C CA . GLY A 1 103 ? 10.468 -11.659 -15.684 1.00 94.62 103 GLY A CA 1
ATOM 827 C C . GLY A 1 103 ? 11.109 -11.886 -14.311 1.00 94.62 103 GLY A C 1
ATOM 828 O O . GLY A 1 103 ? 11.444 -10.941 -13.598 1.00 94.62 103 GLY A O 1
ATOM 829 N N . ASP A 1 104 ? 11.329 -13.144 -13.922 1.00 94.88 104 ASP A N 1
ATOM 830 C CA . ASP A 1 104 ? 11.891 -13.490 -12.601 1.00 94.88 104 ASP A CA 1
ATOM 831 C C . ASP A 1 104 ? 13.307 -12.942 -12.373 1.00 94.88 104 ASP A C 1
ATOM 833 O O . ASP A 1 104 ? 13.726 -12.717 -11.236 1.00 94.88 104 ASP A O 1
ATOM 837 N N . LYS A 1 105 ? 14.050 -12.724 -13.464 1.00 94.06 105 LYS A N 1
ATOM 838 C CA . LYS A 1 105 ? 15.413 -12.173 -13.456 1.00 94.06 105 LYS A CA 1
ATOM 839 C C . LYS A 1 105 ? 15.457 -10.675 -13.772 1.00 94.06 105 LYS A C 1
ATOM 841 O O . LYS A 1 105 ? 16.547 -10.118 -13.870 1.00 94.06 105 LYS A O 1
ATOM 846 N N . GLY A 1 106 ? 14.306 -10.027 -13.961 1.00 93.56 106 GLY A N 1
ATOM 847 C CA . GLY A 1 106 ? 14.226 -8.601 -14.262 1.00 93.56 106 GLY A CA 1
ATOM 848 C C . GLY A 1 106 ? 14.735 -8.199 -15.638 1.00 93.56 106 GLY A C 1
ATOM 849 O O . GLY A 1 106 ? 15.133 -7.052 -15.815 1.00 93.56 106 GLY A O 1
ATOM 850 N N . LYS A 1 107 ? 14.747 -9.104 -16.619 1.00 94.81 107 LYS A N 1
ATOM 851 C CA . LYS A 1 107 ? 15.275 -8.815 -17.957 1.00 94.81 107 LYS A CA 1
ATOM 852 C C . LYS A 1 107 ? 14.278 -8.107 -18.877 1.00 94.81 107 LYS A C 1
ATOM 854 O O . LYS A 1 107 ? 14.685 -7.686 -19.957 1.00 94.81 107 LYS A O 1
ATOM 859 N N . GLY A 1 108 ? 13.041 -7.891 -18.432 1.00 93.31 108 GLY A N 1
ATOM 860 C CA . GLY A 1 108 ? 11.979 -7.333 -19.273 1.00 93.31 108 GLY A CA 1
ATOM 861 C C . GLY A 1 108 ? 11.331 -8.383 -20.174 1.00 93.31 108 GLY A C 1
ATOM 862 O O . GLY A 1 108 ? 10.806 -8.031 -21.217 1.00 93.31 108 GLY A O 1
ATOM 863 N N . ASP A 1 109 ? 11.423 -9.656 -19.793 1.00 94.75 109 ASP A N 1
ATOM 864 C CA . ASP A 1 109 ? 11.010 -10.842 -20.551 1.00 94.75 109 ASP A CA 1
ATOM 865 C C . ASP A 1 109 ? 9.898 -11.621 -19.825 1.00 94.75 109 ASP A C 1
ATOM 867 O O . ASP A 1 109 ? 9.800 -12.842 -19.929 1.00 94.75 109 ASP A O 1
ATOM 871 N N . GLY A 1 110 ? 9.079 -10.923 -19.030 1.00 93.88 110 GLY A N 1
ATOM 872 C CA . GLY A 1 110 ? 7.940 -11.540 -18.355 1.00 93.88 110 GLY A CA 1
ATOM 873 C C . GLY A 1 110 ? 6.846 -11.969 -19.343 1.00 93.88 110 GLY A C 1
ATOM 874 O O . GLY A 1 110 ? 6.821 -11.483 -20.471 1.00 93.88 110 GLY A O 1
ATOM 875 N N . PRO A 1 111 ? 5.889 -12.817 -18.928 1.00 93.88 111 PRO A N 1
ATOM 876 C CA . PRO A 1 111 ? 4.812 -13.302 -19.800 1.00 93.88 111 PRO A CA 1
ATOM 877 C C . PRO A 1 111 ? 3.998 -12.213 -20.518 1.00 93.88 111 PRO A C 1
ATOM 879 O O . PRO A 1 111 ? 3.436 -12.468 -21.576 1.00 93.88 111 PRO A O 1
ATOM 882 N N . SER A 1 112 ? 3.923 -11.002 -19.957 1.00 90.88 112 SER A N 1
ATOM 883 C CA . SER A 1 112 ? 3.247 -9.859 -20.592 1.00 90.88 112 SER A CA 1
ATOM 884 C C . SER A 1 112 ? 4.147 -8.977 -21.452 1.00 90.88 112 SER A C 1
ATOM 886 O O . SER A 1 112 ? 3.639 -8.073 -22.104 1.00 90.88 112 SER A O 1
ATOM 888 N N . ALA A 1 113 ? 5.460 -9.217 -21.484 1.00 89.56 113 ALA A N 1
ATOM 889 C CA . ALA A 1 113 ? 6.412 -8.322 -22.134 1.00 89.56 113 ALA A CA 1
ATOM 890 C C . ALA A 1 113 ? 6.123 -8.097 -23.623 1.00 89.56 113 ALA A C 1
ATOM 892 O O . ALA A 1 113 ? 6.312 -6.987 -24.115 1.00 89.56 113 ALA A O 1
ATOM 893 N N . GLU A 1 114 ? 5.618 -9.117 -24.317 1.00 87.69 114 GLU A N 1
ATOM 894 C CA . GLU A 1 114 ? 5.226 -9.032 -25.729 1.00 87.69 114 GLU A CA 1
ATOM 895 C C . GLU A 1 114 ? 3.932 -8.233 -25.953 1.00 87.69 114 GLU A C 1
ATOM 897 O O . GLU A 1 114 ? 3.708 -7.715 -27.044 1.00 87.69 114 GLU A O 1
ATOM 902 N N . TYR A 1 115 ? 3.102 -8.091 -24.917 1.00 87.50 115 TYR A N 1
ATOM 903 C CA . TYR A 1 115 ? 1.773 -7.478 -24.984 1.00 87.50 115 TYR A CA 1
ATOM 904 C C . TYR A 1 115 ? 1.722 -6.068 -24.381 1.00 87.50 115 TYR A C 1
ATOM 906 O O . TYR A 1 115 ? 0.687 -5.406 -24.450 1.00 87.50 115 TYR A O 1
ATOM 914 N N . THR A 1 116 ? 2.817 -5.589 -23.787 1.00 84.12 116 THR A N 1
ATOM 915 C CA . THR A 1 116 ? 2.902 -4.252 -23.188 1.00 84.12 116 THR A CA 1
ATOM 916 C C . THR A 1 116 ? 3.628 -3.281 -24.117 1.00 84.12 116 THR A C 1
ATOM 918 O O . THR A 1 116 ? 4.747 -3.542 -24.561 1.00 84.12 116 THR A O 1
ATOM 921 N N . PHE A 1 117 ? 3.026 -2.113 -24.364 1.00 81.75 117 PHE A N 1
ATOM 922 C CA . PHE A 1 117 ? 3.672 -1.011 -25.072 1.00 81.75 117 PHE A CA 1
ATOM 923 C C . PHE A 1 117 ? 3.758 0.232 -24.174 1.00 81.75 117 PHE A C 1
ATOM 925 O O . PHE A 1 117 ? 2.728 0.706 -23.693 1.00 81.75 117 PHE A O 1
ATOM 932 N N . PRO A 1 118 ? 4.957 0.799 -23.947 1.00 85.88 118 PRO A N 1
ATOM 933 C CA . PRO A 1 118 ? 6.276 0.322 -24.371 1.00 85.88 118 PRO A CA 1
ATOM 934 C C . PRO A 1 118 ? 6.688 -0.982 -23.667 1.00 85.88 118 PRO A C 1
ATOM 936 O O . PRO A 1 118 ? 6.235 -1.255 -22.558 1.00 85.88 118 PRO A O 1
ATOM 939 N N . GLN A 1 119 ? 7.601 -1.745 -24.279 1.00 87.88 119 GLN A N 1
ATOM 940 C CA . GLN A 1 119 ? 8.090 -2.994 -23.685 1.00 87.88 119 GLN A CA 1
ATOM 941 C C . GLN A 1 119 ? 8.696 -2.779 -22.284 1.00 87.88 119 GLN A C 1
ATOM 943 O O . GLN A 1 119 ? 9.369 -1.760 -22.049 1.00 87.88 119 GLN A O 1
ATOM 948 N N . PRO A 1 120 ? 8.522 -3.742 -21.357 1.00 89.38 120 PRO A N 1
ATOM 949 C CA . PRO A 1 120 ? 9.096 -3.661 -20.024 1.00 89.38 120 PRO A CA 1
ATOM 950 C C . PRO A 1 120 ? 10.617 -3.542 -20.070 1.00 89.38 120 PRO A C 1
ATOM 952 O O . PRO A 1 120 ? 11.316 -4.194 -20.845 1.00 89.38 120 PRO A O 1
ATOM 955 N N . ARG A 1 121 ? 11.169 -2.697 -19.200 1.00 88.38 121 ARG A N 1
ATOM 956 C CA . ARG A 1 121 ? 12.612 -2.461 -19.196 1.00 88.38 121 ARG A CA 1
ATOM 957 C C . ARG A 1 121 ? 13.378 -3.645 -18.613 1.00 88.38 121 ARG A C 1
ATOM 959 O O . ARG A 1 121 ? 12.984 -4.218 -17.598 1.00 88.38 121 ARG A O 1
ATOM 966 N N . ASN A 1 122 ? 14.553 -3.900 -19.183 1.00 90.94 122 ASN A N 1
ATOM 967 C CA . ASN A 1 122 ? 15.571 -4.727 -18.556 1.00 90.94 122 ASN A CA 1
ATOM 968 C C . ASN A 1 122 ? 16.193 -3.994 -17.349 1.00 90.94 122 ASN A C 1
ATOM 970 O O . ASN A 1 122 ? 16.998 -3.070 -17.507 1.00 90.94 122 ASN A O 1
ATOM 974 N N . LEU A 1 123 ? 15.804 -4.419 -16.148 1.00 89.88 123 LEU A N 1
ATOM 975 C CA . LEU A 1 123 ? 16.240 -3.883 -14.860 1.00 89.88 123 LEU A CA 1
ATOM 976 C C . LEU A 1 123 ? 17.711 -4.202 -14.561 1.00 89.88 123 LEU A C 1
ATOM 978 O O . LEU A 1 123 ? 18.345 -3.474 -13.801 1.00 89.88 123 LEU A O 1
ATOM 982 N N . THR A 1 124 ? 18.293 -5.225 -15.195 1.00 88.69 124 THR A N 1
ATOM 983 C CA . THR A 1 124 ? 19.703 -5.600 -14.988 1.00 88.69 124 THR A CA 1
ATOM 984 C C . THR A 1 124 ? 20.678 -4.620 -15.640 1.00 88.69 124 THR A C 1
ATOM 986 O O . THR A 1 124 ? 21.873 -4.685 -15.373 1.00 88.69 124 THR A O 1
ATOM 989 N N . LYS A 1 125 ? 20.194 -3.714 -16.502 1.00 85.81 125 LYS A N 1
ATOM 990 C CA . LYS A 1 125 ? 21.021 -2.697 -17.170 1.00 85.81 125 LYS A CA 1
ATOM 991 C C . LYS A 1 125 ? 21.242 -1.432 -16.330 1.00 85.81 125 LYS A C 1
ATOM 993 O O . LYS A 1 125 ? 21.969 -0.552 -16.766 1.00 85.81 125 LYS A O 1
ATOM 998 N N . GLY A 1 126 ? 20.591 -1.293 -15.170 1.00 76.81 126 GLY A N 1
ATOM 999 C CA . GLY A 1 126 ? 20.797 -0.153 -14.262 1.00 76.81 126 GLY A CA 1
ATOM 1000 C C . GLY A 1 126 ? 20.308 1.210 -14.780 1.00 76.81 126 GLY A C 1
ATOM 1001 O O . GLY A 1 126 ? 20.619 2.246 -14.200 1.00 76.81 126 GLY A O 1
ATOM 1002 N N . HIS A 1 127 ? 19.540 1.250 -15.872 1.00 80.50 127 HIS A N 1
ATOM 1003 C CA . HIS A 1 127 ? 19.065 2.503 -16.462 1.00 80.50 127 HIS A CA 1
ATOM 1004 C C . HIS A 1 127 ? 17.670 2.886 -15.950 1.00 80.50 127 HIS A C 1
ATOM 1006 O O . HIS A 1 127 ? 16.701 2.154 -16.161 1.00 80.50 127 HIS A O 1
ATOM 1012 N N . ILE A 1 128 ? 17.516 4.104 -15.426 1.00 84.12 128 ILE A N 1
ATOM 1013 C CA . ILE A 1 128 ? 16.217 4.680 -15.035 1.00 84.12 128 ILE A CA 1
ATOM 1014 C C . ILE A 1 128 ? 15.827 5.768 -16.042 1.00 84.12 128 ILE A C 1
ATOM 1016 O O . ILE A 1 128 ? 16.611 6.676 -16.311 1.00 84.12 128 ILE A O 1
ATOM 1020 N N . LYS A 1 129 ? 14.648 5.634 -16.672 1.00 78.38 129 LYS A N 1
ATOM 1021 C CA . LYS A 1 129 ? 14.194 6.544 -17.745 1.00 78.38 129 LYS A CA 1
ATOM 1022 C C . LYS A 1 129 ? 13.685 7.871 -17.181 1.00 78.38 129 LYS A C 1
ATOM 1024 O O . LYS A 1 129 ? 14.044 8.919 -17.700 1.00 78.38 129 LYS A O 1
ATOM 1029 N N . ILE A 1 130 ? 12.866 7.809 -16.132 1.00 84.06 130 ILE A N 1
ATOM 1030 C CA . ILE A 1 130 ? 12.302 8.978 -15.451 1.00 84.06 130 ILE A CA 1
ATOM 1031 C C . ILE A 1 130 ? 13.088 9.182 -14.162 1.00 84.06 130 ILE A C 1
ATOM 1033 O O . ILE A 1 130 ? 13.019 8.349 -13.264 1.00 84.06 130 ILE A O 1
ATOM 1037 N N . ARG A 1 131 ? 13.868 10.259 -14.108 1.00 87.31 131 ARG A N 1
ATOM 1038 C CA . ARG A 1 131 ? 14.772 10.579 -13.001 1.00 87.31 131 ARG A CA 1
ATOM 1039 C C . ARG A 1 131 ? 14.957 12.087 -12.886 1.00 87.31 131 ARG A C 1
ATOM 1041 O O . ARG A 1 131 ? 14.872 12.782 -13.896 1.00 87.31 131 ARG A O 1
ATOM 1048 N N . SER A 1 132 ? 15.219 12.571 -11.679 1.00 88.62 132 SER A N 1
ATOM 1049 C CA . SER A 1 132 ? 15.611 13.958 -11.422 1.00 88.62 132 SER A CA 1
ATOM 1050 C C . SER A 1 132 ? 17.108 14.175 -11.649 1.00 88.62 132 SER A C 1
ATOM 1052 O O . SER A 1 132 ? 17.525 15.274 -12.007 1.00 88.62 132 SER A O 1
ATOM 1054 N N . THR A 1 133 ? 17.924 13.129 -11.495 1.00 87.25 133 THR A N 1
ATOM 1055 C CA . THR A 1 133 ? 19.365 13.205 -11.757 1.00 87.25 133 THR A CA 1
ATOM 1056 C C . THR A 1 133 ? 19.648 13.519 -13.232 1.00 87.25 133 THR A C 1
ATOM 1058 O O . THR A 1 133 ? 19.090 12.872 -14.119 1.00 87.25 133 THR A O 1
ATOM 1061 N N . SER A 1 134 ? 20.5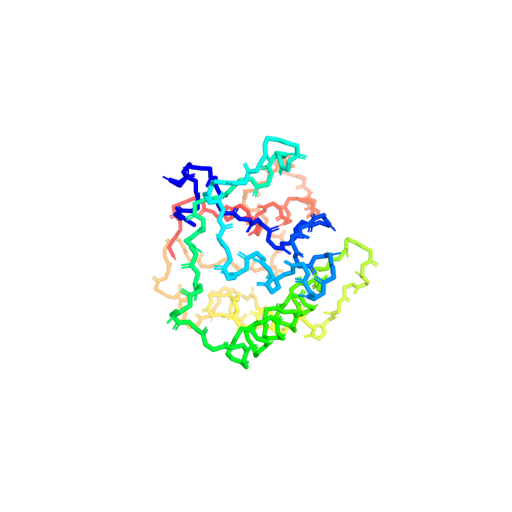64 14.456 -13.508 1.00 87.25 134 SER A N 1
ATOM 1062 C CA . SER A 1 134 ? 20.913 14.915 -14.865 1.00 87.25 134 SER A CA 1
ATOM 1063 C C . SER A 1 134 ? 21.481 13.817 -15.774 1.00 87.25 134 SER A C 1
ATOM 1065 O O . SER A 1 134 ? 22.106 12.855 -15.311 1.00 87.25 134 SER A O 1
ATOM 1067 N N . PHE A 1 135 ? 21.310 13.982 -17.090 1.00 80.00 135 PHE A N 1
ATOM 1068 C CA . PHE A 1 135 ? 21.877 13.078 -18.095 1.00 80.00 135 PHE A CA 1
ATOM 1069 C C . PHE A 1 135 ? 23.400 12.907 -17.919 1.00 80.00 135 PHE A C 1
ATOM 1071 O O . PHE A 1 135 ? 24.087 13.830 -17.490 1.00 80.00 135 PHE A O 1
ATOM 1078 N N . GLY A 1 136 ? 23.920 11.702 -18.176 1.00 80.44 136 GLY A N 1
ATOM 1079 C CA . GLY A 1 136 ? 25.333 11.355 -17.951 1.00 80.44 136 GLY A CA 1
ATOM 1080 C C . GLY A 1 136 ? 25.721 11.023 -16.500 1.00 80.44 136 GLY A C 1
ATOM 1081 O O . GLY A 1 136 ? 26.783 10.453 -16.280 1.00 80.44 136 GLY A O 1
ATOM 1082 N N . LYS A 1 137 ? 24.861 11.303 -15.511 1.00 84.44 137 LYS A N 1
ATOM 1083 C CA . LYS A 1 137 ? 25.066 10.890 -14.109 1.00 84.44 137 LYS A CA 1
ATOM 1084 C C . LYS A 1 137 ? 24.293 9.614 -13.764 1.00 84.44 137 LYS A C 1
ATOM 1086 O O . LYS A 1 137 ? 23.240 9.350 -14.355 1.00 84.44 137 LYS A O 1
ATOM 1091 N N . ILE A 1 138 ? 24.814 8.854 -12.799 1.00 83.56 138 ILE A N 1
ATOM 1092 C CA . ILE A 1 138 ? 24.189 7.634 -12.266 1.00 83.56 138 ILE A CA 1
ATOM 1093 C C . ILE A 1 138 ? 22.908 8.019 -11.502 1.00 83.56 138 ILE A C 1
ATOM 1095 O O . ILE A 1 138 ? 22.983 8.891 -10.636 1.00 83.56 138 ILE A O 1
ATOM 1099 N N . PRO A 1 139 ? 21.742 7.416 -11.808 1.00 88.56 139 PRO A N 1
ATOM 1100 C CA . PRO A 1 139 ? 20.505 7.653 -11.064 1.00 88.56 139 PRO A CA 1
ATOM 1101 C C . PRO A 1 139 ? 20.631 7.288 -9.579 1.00 88.56 139 PRO A C 1
ATOM 1103 O O . PRO A 1 139 ? 21.316 6.331 -9.228 1.00 88.56 139 PRO A O 1
ATOM 1106 N N . THR A 1 140 ? 19.934 8.024 -8.717 1.00 90.06 140 THR A N 1
ATOM 1107 C CA . THR A 1 140 ? 19.946 7.794 -7.264 1.00 90.06 140 THR A CA 1
ATOM 1108 C C . THR A 1 140 ? 18.915 6.749 -6.829 1.00 90.06 140 THR A C 1
ATOM 1110 O O . THR A 1 140 ? 17.944 6.477 -7.537 1.00 90.06 140 THR A O 1
ATOM 1113 N N . ASP A 1 141 ? 19.048 6.233 -5.606 1.00 86.69 141 ASP A N 1
ATOM 1114 C CA . ASP A 1 141 ? 18.012 5.391 -4.986 1.00 86.69 141 ASP A CA 1
ATOM 1115 C C . ASP A 1 141 ? 16.661 6.115 -4.887 1.00 86.69 141 ASP A C 1
ATOM 1117 O O . ASP A 1 141 ? 15.603 5.496 -5.007 1.00 86.69 141 ASP A O 1
ATOM 1121 N N . GLN A 1 142 ? 16.681 7.442 -4.726 1.00 86.44 142 GLN A N 1
ATOM 1122 C CA . GLN A 1 142 ? 15.468 8.253 -4.725 1.00 86.44 142 GLN A CA 1
ATOM 1123 C C . GLN A 1 142 ? 14.811 8.296 -6.112 1.00 86.44 142 GLN A C 1
ATOM 1125 O O . GLN A 1 142 ? 13.583 8.273 -6.199 1.00 86.44 142 GLN A O 1
ATOM 1130 N N . ASP A 1 143 ? 15.596 8.303 -7.194 1.00 89.38 143 ASP A N 1
ATOM 1131 C CA . ASP A 1 143 ? 15.068 8.188 -8.559 1.00 89.38 143 ASP A CA 1
ATOM 1132 C C . ASP A 1 143 ? 14.373 6.843 -8.770 1.00 89.38 143 ASP A C 1
ATOM 1134 O O . ASP A 1 143 ? 13.269 6.799 -9.314 1.00 89.38 143 ASP A O 1
ATOM 1138 N N . LEU A 1 144 ? 14.979 5.751 -8.292 1.00 88.00 144 LEU A N 1
ATOM 1139 C CA . LEU A 1 144 ? 14.371 4.420 -8.343 1.00 88.00 144 LEU A CA 1
ATOM 1140 C C . LEU A 1 144 ? 13.073 4.365 -7.537 1.00 88.00 144 LEU A C 1
ATOM 1142 O O . LEU A 1 144 ? 12.049 3.900 -8.038 1.00 88.00 144 LEU A O 1
ATOM 1146 N N . PHE A 1 145 ? 13.103 4.875 -6.307 1.00 89.50 145 PHE A N 1
ATOM 1147 C CA . PHE A 1 145 ? 11.932 4.926 -5.441 1.00 89.50 145 PHE A CA 1
ATOM 1148 C C . PHE A 1 145 ? 10.786 5.711 -6.091 1.00 89.50 145 PHE A C 1
ATOM 1150 O O . PHE A 1 145 ? 9.646 5.244 -6.116 1.00 89.50 145 PHE A O 1
ATOM 1157 N N . ASN A 1 146 ? 11.086 6.873 -6.671 1.00 88.75 146 ASN A N 1
ATOM 1158 C CA . ASN A 1 146 ? 10.099 7.710 -7.346 1.00 88.75 146 ASN A CA 1
ATOM 1159 C C . ASN A 1 146 ? 9.554 7.046 -8.615 1.00 88.75 146 ASN A C 1
ATOM 1161 O O . ASN A 1 146 ? 8.355 7.134 -8.867 1.00 88.75 146 ASN A O 1
ATOM 1165 N N . ALA A 1 147 ? 10.396 6.356 -9.389 1.00 88.00 147 ALA A N 1
ATOM 1166 C CA . ALA A 1 147 ? 9.967 5.638 -10.587 1.00 88.00 147 ALA A CA 1
ATOM 1167 C C . ALA A 1 147 ? 8.976 4.508 -10.260 1.00 88.00 147 ALA A C 1
ATOM 1169 O O . ALA A 1 147 ? 7.992 4.330 -10.975 1.00 88.00 147 ALA A O 1
ATOM 1170 N N . ILE A 1 148 ? 9.200 3.777 -9.162 1.00 88.81 148 ILE A N 1
ATOM 1171 C CA . ILE A 1 148 ? 8.280 2.729 -8.692 1.00 88.81 148 ILE A CA 1
ATOM 1172 C C . ILE A 1 148 ? 6.998 3.345 -8.117 1.00 88.81 148 ILE A C 1
ATOM 1174 O O . ILE A 1 148 ? 5.907 2.844 -8.372 1.00 88.81 148 ILE A O 1
ATOM 1178 N N . THR A 1 149 ? 7.123 4.431 -7.351 1.00 88.25 149 THR A N 1
ATOM 1179 C CA . THR A 1 149 ? 5.996 5.042 -6.627 1.00 88.25 149 THR A CA 1
ATOM 1180 C C . THR A 1 149 ? 5.035 5.779 -7.555 1.00 88.25 149 THR A C 1
ATOM 1182 O O . THR A 1 149 ? 3.823 5.666 -7.403 1.00 88.25 149 THR A O 1
ATOM 1185 N N . ASN A 1 150 ? 5.567 6.524 -8.524 1.00 88.38 150 ASN A N 1
ATOM 1186 C CA . ASN A 1 150 ? 4.767 7.370 -9.410 1.00 88.38 150 ASN A CA 1
ATOM 1187 C C . ASN A 1 150 ? 4.396 6.669 -10.724 1.00 88.38 150 ASN A C 1
ATOM 1189 O O . ASN A 1 150 ? 3.543 7.164 -11.461 1.00 88.38 150 ASN A O 1
ATOM 1193 N N . GLY A 1 151 ? 5.038 5.536 -11.025 1.00 83.38 151 GLY A N 1
ATOM 1194 C CA . GLY A 1 151 ? 4.887 4.833 -12.293 1.00 83.38 151 GLY A CA 1
ATOM 1195 C C . GLY A 1 151 ? 5.386 5.642 -13.495 1.00 83.38 151 GLY A C 1
ATOM 1196 O O . GLY A 1 151 ? 5.977 6.719 -13.374 1.00 83.38 151 GLY A O 1
ATOM 1197 N N . MET A 1 152 ? 5.145 5.106 -14.692 1.00 80.50 152 MET A N 1
ATOM 1198 C CA . MET A 1 152 ? 5.413 5.784 -15.958 1.00 80.50 152 MET A CA 1
ATOM 1199 C C . MET A 1 152 ? 4.080 6.177 -16.594 1.00 80.50 152 MET A C 1
ATOM 1201 O O . MET A 1 152 ? 3.229 5.335 -16.854 1.00 80.50 152 MET A O 1
ATOM 1205 N N . ARG A 1 153 ? 3.875 7.474 -16.842 1.00 78.38 153 ARG A N 1
ATOM 1206 C CA . ARG A 1 153 ? 2.670 7.938 -17.543 1.00 78.38 153 ARG A CA 1
ATOM 1207 C C . ARG A 1 153 ? 2.633 7.372 -18.964 1.00 78.38 153 ARG A C 1
ATOM 1209 O O . ARG A 1 153 ? 3.654 7.380 -19.647 1.00 78.38 153 ARG A O 1
ATOM 1216 N N . GLY A 1 154 ? 1.451 6.934 -19.400 1.00 73.56 154 GLY A N 1
ATOM 1217 C CA . GLY A 1 154 ? 1.236 6.395 -20.747 1.00 73.56 154 GLY A CA 1
ATOM 1218 C C . GLY A 1 154 ? 1.692 4.945 -20.936 1.00 73.56 154 GLY A C 1
ATOM 1219 O O . GLY A 1 154 ? 1.853 4.523 -22.074 1.00 73.56 154 GLY A O 1
ATOM 1220 N N . THR A 1 155 ? 1.916 4.198 -19.850 1.00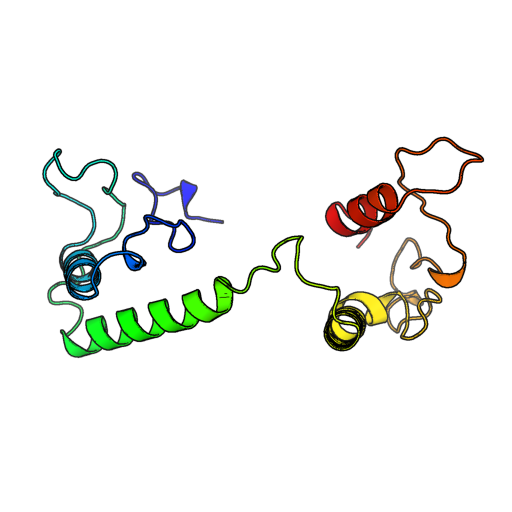 73.69 155 THR A N 1
ATOM 1221 C CA . THR A 1 155 ? 2.099 2.740 -19.889 1.00 73.69 155 THR A CA 1
ATOM 1222 C C . THR A 1 155 ? 0.852 2.050 -19.345 1.00 73.69 155 THR A C 1
ATOM 1224 O O . THR A 1 155 ? 0.276 2.534 -18.368 1.00 73.69 155 THR A O 1
ATOM 1227 N N . THR A 1 156 ? 0.463 0.935 -19.957 1.00 58.28 156 THR A N 1
ATOM 1228 C CA . THR A 1 156 ? -0.660 0.069 -19.548 1.00 58.28 156 THR A CA 1
ATOM 1229 C C . THR A 1 156 ? -0.178 -1.250 -18.985 1.00 58.28 156 THR A C 1
ATOM 1231 O O . THR A 1 156 ? 0.776 -1.797 -19.577 1.00 58.28 156 THR A O 1
#

pLDDT: mean 81.21, std 12.63, range [43.59, 96.44]

Foldseek 3Di:
DCQVVWVVGDWDPLDCPTQLVDDLVSQLVCAQCPQPPDDPVPPPRRTPGHHCNVVDDSVRSSVVSVVSNVVNVVVNPPDDPPDDDDPVVVLVCCVVPPCQQQNSQRQRPHVCQVVKPPGRHRVVVQDQPAAPDDPPDRGDPVRVVCCVVVPDPPID

Radius of gyration: 23.34 Å; chains: 1; bounding box: 58×33×51 Å

Sequence (156 aa):
IFGESFFPAPANFTQKNSVVSKTPAYSFWRIIKGGKGLPEKFAPWNSAMPAWEGALSEEEVWKTIHYISETLKDRKQVPTKTQKPSLKRGKQIYVKKCAFCHGDKGKGDGPSAEYTFPQPRNLTKGHIKIRSTSFGKIPTDQDLFNAITNGMRGTT

Secondary structure (DSSP, 8-state):
--GGGSSSPPP-TTSTTSGGGS-HHHHHHHHHH-STT--GGGTT---SPPP-BTTB-HHHHHHHHHHHHHHHHHHH----TTSPP-HHHHHHHHHHHTHHHH-TTSSS-STTTTTSSSPPP-GGG---SS-SSPTTSPPPHHHHHHHHHH--TT--